Protein AF-A0A8X6VFM5-F1 (afdb_monomer)

Mean predicted aligned error: 14.51 Å

Solvent-accessible surface area (backbone atoms only — not comparable to full-atom values): 5052 Å² total; per-residue (Å²): 134,79,88,59,77,87,53,92,66,59,77,48,73,65,62,53,44,53,52,49,45,52,50,22,60,75,73,69,45,94,66,81,79,42,72,68,55,50,52,52,51,25,65,76,68,69,56,54,88,56,76,71,61,69,59,74,80,69,58,58,65,66,60,55,52,51,53,53,51,53,50,54,50,55,53,53,65,73,74,108

Radius of gyration: 22.14 Å; Cα contacts (8 Å, |Δi|>4): 26; chains: 1; bounding box: 57×25×51 Å

Structure (mmCIF, N/CA/C/O backbone):
data_AF-A0A8X6VFM5-F1
#
_entry.id   AF-A0A8X6VFM5-F1
#
loop_
_atom_site.group_PDB
_atom_site.id
_atom_site.type_symbol
_atom_site.label_atom_id
_atom_site.label_alt_id
_atom_site.label_comp_id
_atom_site.label_asym_id
_atom_site.label_entity_id
_atom_site.label_seq_id
_atom_site.pdbx_PDB_ins_code
_atom_site.Cartn_x
_atom_site.Cartn_y
_atom_site.Cartn_z
_atom_site.occupancy
_atom_site.B_iso_or_equiv
_atom_site.auth_seq_id
_atom_site.auth_comp_id
_atom_site.auth_asym_id
_atom_site.auth_atom_id
_atom_site.pdbx_PDB_model_num
ATOM 1 N N . MET A 1 1 ? -12.847 -9.309 -2.514 1.00 49.25 1 MET A N 1
ATOM 2 C CA . MET A 1 1 ? -11.584 -8.695 -3.013 1.00 49.25 1 MET A CA 1
ATOM 3 C C . MET A 1 1 ? -10.991 -9.363 -4.265 1.00 49.25 1 MET A C 1
ATOM 5 O O . MET A 1 1 ? -9.908 -8.981 -4.686 1.00 49.25 1 MET A O 1
ATOM 9 N N . ARG A 1 2 ? -11.677 -10.319 -4.912 1.00 47.25 2 ARG A N 1
ATOM 10 C CA . ARG A 1 2 ? -11.195 -10.946 -6.160 1.00 47.25 2 ARG A CA 1
ATOM 11 C C . ARG A 1 2 ? -11.480 -10.130 -7.432 1.00 47.25 2 ARG A C 1
ATOM 13 O O . ARG A 1 2 ? -10.841 -10.364 -8.446 1.00 47.25 2 ARG A O 1
ATOM 20 N N . GLN A 1 3 ? -12.394 -9.164 -7.366 1.00 54.56 3 GLN A N 1
ATOM 21 C CA . GLN A 1 3 ? -12.947 -8.480 -8.543 1.00 54.56 3 GLN A CA 1
ATOM 22 C C . GLN A 1 3 ? -12.033 -7.399 -9.155 1.00 54.56 3 GLN A C 1
ATOM 24 O O . GLN A 1 3 ? -12.278 -6.955 -10.268 1.00 54.56 3 GLN A O 1
ATOM 29 N N . CYS A 1 4 ? -10.953 -7.005 -8.473 1.00 50.72 4 CYS A N 1
ATOM 30 C CA . CYS A 1 4 ? -10.060 -5.924 -8.916 1.00 50.72 4 CYS A CA 1
ATOM 31 C C . CYS A 1 4 ? -8.637 -6.405 -9.244 1.00 50.72 4 CYS A C 1
ATOM 33 O O . CYS A 1 4 ? -7.700 -5.627 -9.133 1.00 50.72 4 CYS A O 1
ATOM 35 N N . ARG A 1 5 ? -8.430 -7.681 -9.602 1.00 50.44 5 ARG A N 1
ATOM 36 C CA . ARG A 1 5 ? -7.083 -8.162 -9.977 1.00 50.44 5 ARG A CA 1
ATOM 37 C C . ARG A 1 5 ? -6.637 -7.726 -11.379 1.00 50.44 5 ARG A C 1
ATOM 39 O O . ARG A 1 5 ? -5.443 -7.697 -11.629 1.00 50.44 5 ARG A O 1
ATOM 46 N N . GLY A 1 6 ? -7.572 -7.390 -12.273 1.00 48.25 6 GLY A N 1
ATOM 47 C CA . GLY A 1 6 ? -7.268 -7.017 -13.665 1.00 48.25 6 GLY A CA 1
ATOM 48 C C . GLY A 1 6 ? -7.102 -5.516 -13.915 1.00 48.25 6 GLY A C 1
ATOM 49 O O . GLY A 1 6 ? -6.659 -5.116 -14.983 1.00 48.25 6 GLY A O 1
ATOM 50 N N . GLN A 1 7 ? -7.450 -4.680 -12.939 1.00 52.84 7 GLN A N 1
ATOM 51 C CA . GLN A 1 7 ? -7.351 -3.232 -13.055 1.00 52.84 7 GLN A CA 1
ATOM 52 C C . GLN A 1 7 ? -6.233 -2.814 -12.109 1.00 52.84 7 GLN A C 1
ATOM 54 O O . GLN A 1 7 ? -6.450 -2.766 -10.900 1.00 52.84 7 GLN A O 1
ATOM 59 N N . ASN A 1 8 ? -5.030 -2.578 -12.641 1.00 51.19 8 ASN A N 1
ATOM 60 C CA . ASN A 1 8 ? -3.866 -2.045 -11.918 1.00 51.19 8 ASN A CA 1
ATOM 61 C C . ASN A 1 8 ? -4.124 -0.596 -11.450 1.00 51.19 8 ASN A C 1
ATOM 63 O O . ASN A 1 8 ? -3.328 0.304 -11.681 1.00 51.19 8 ASN A O 1
ATOM 67 N N . ILE A 1 9 ? -5.278 -0.340 -10.839 1.00 52.22 9 ILE A N 1
ATOM 68 C CA . ILE A 1 9 ? -5.651 0.953 -10.300 1.00 52.22 9 ILE A CA 1
ATOM 69 C C . ILE A 1 9 ? -5.013 1.015 -8.916 1.00 52.22 9 ILE A C 1
ATOM 71 O O . ILE A 1 9 ? -5.370 0.205 -8.051 1.00 52.22 9 ILE A O 1
ATOM 75 N N . PRO A 1 10 ? -4.077 1.946 -8.673 1.00 54.31 10 PRO A N 1
ATOM 76 C CA . PRO A 1 10 ? -3.540 2.161 -7.346 1.00 54.31 10 PRO A CA 1
ATOM 77 C C . PRO A 1 10 ? -4.684 2.663 -6.465 1.00 54.31 10 PRO A C 1
ATOM 79 O O . PRO A 1 10 ? -5.019 3.845 -6.453 1.00 54.31 10 PRO A O 1
ATOM 82 N N . MET A 1 11 ? -5.329 1.752 -5.734 1.00 61.72 11 MET A N 1
ATOM 83 C CA . MET A 1 11 ? -6.293 2.148 -4.718 1.00 61.72 11 MET A CA 1
ATOM 84 C C . MET A 1 11 ? -5.526 2.878 -3.619 1.00 61.72 11 MET A C 1
ATOM 86 O O . MET A 1 11 ? -4.722 2.286 -2.892 1.00 61.72 11 MET A O 1
ATOM 90 N N . GLY A 1 12 ? -5.763 4.187 -3.529 1.00 68.94 12 GLY A N 1
ATOM 91 C CA . GLY A 1 12 ? -5.184 5.033 -2.495 1.00 68.94 12 GLY A CA 1
ATOM 92 C C . GLY A 1 12 ? -5.479 4.477 -1.101 1.00 68.94 12 GLY A C 1
ATOM 93 O O . GLY A 1 12 ? -6.533 3.886 -0.856 1.00 68.94 12 GLY A O 1
ATOM 94 N N . GLY A 1 13 ? -4.540 4.671 -0.168 1.00 74.44 13 GLY A N 1
ATOM 95 C CA . GLY A 1 13 ? -4.689 4.190 1.211 1.00 74.44 13 GLY A CA 1
ATOM 96 C C . GLY A 1 13 ? -5.983 4.674 1.875 1.00 74.44 13 GLY A C 1
ATOM 97 O O . GLY A 1 13 ? -6.631 3.897 2.570 1.00 74.44 13 GLY A O 1
ATOM 98 N N . SER A 1 14 ? -6.392 5.914 1.596 1.00 78.19 14 SER A N 1
ATOM 99 C CA . SER A 1 14 ? -7.620 6.530 2.112 1.00 78.19 14 SER A CA 1
ATOM 100 C C . SER A 1 14 ? -8.884 5.811 1.638 1.00 78.19 14 SER A C 1
ATOM 102 O O . SER A 1 14 ? -9.711 5.431 2.461 1.00 78.19 14 SER A O 1
ATOM 104 N N . LEU A 1 15 ? -8.982 5.517 0.337 1.00 81.81 15 LEU A N 1
ATOM 105 C CA . LEU A 1 15 ? -10.128 4.808 -0.241 1.00 81.81 15 LEU A CA 1
ATOM 106 C C . LEU A 1 15 ? -10.273 3.400 0.350 1.00 81.81 15 LEU A C 1
ATOM 108 O O . LEU A 1 15 ? -11.375 2.934 0.638 1.00 81.81 15 LEU A O 1
ATOM 112 N N . LEU A 1 16 ? -9.144 2.720 0.561 1.00 82.81 16 LEU A N 1
ATOM 113 C CA . LEU A 1 16 ? -9.141 1.404 1.186 1.00 82.81 16 LEU A CA 1
ATOM 114 C C . LEU A 1 16 ? -9.639 1.472 2.638 1.00 82.81 16 LEU A C 1
ATOM 116 O O . LEU A 1 16 ? -10.446 0.634 3.035 1.00 82.81 16 LEU A O 1
ATOM 120 N N . LYS A 1 17 ? -9.219 2.482 3.411 1.00 85.00 17 LYS A N 1
ATOM 121 C CA . LYS A 1 17 ? -9.709 2.700 4.782 1.00 85.00 17 LYS A CA 1
ATOM 122 C C . LYS A 1 17 ? -11.211 2.976 4.823 1.00 85.00 17 LYS A C 1
ATOM 124 O O . LYS A 1 17 ? -11.905 2.381 5.643 1.00 85.00 17 LYS A O 1
ATOM 129 N N . GLU A 1 18 ? -11.725 3.829 3.939 1.00 86.69 18 GLU A N 1
ATOM 130 C CA . GLU A 1 18 ? -13.162 4.124 3.871 1.00 86.69 18 GLU A CA 1
ATOM 131 C C . GLU A 1 18 ? -13.986 2.877 3.563 1.00 86.69 18 GLU A C 1
ATOM 133 O O . GLU A 1 18 ? -14.979 2.596 4.234 1.00 86.69 18 GLU A O 1
ATOM 138 N N . LYS A 1 19 ? -13.535 2.075 2.596 1.00 86.94 19 LYS A N 1
ATOM 139 C CA . LYS A 1 19 ? -14.236 0.854 2.202 1.00 86.94 19 LYS A CA 1
ATOM 140 C C . LYS A 1 19 ? -14.242 -0.184 3.321 1.00 86.94 19 LYS A C 1
ATOM 142 O O . LYS A 1 19 ? -15.260 -0.816 3.575 1.00 86.94 19 L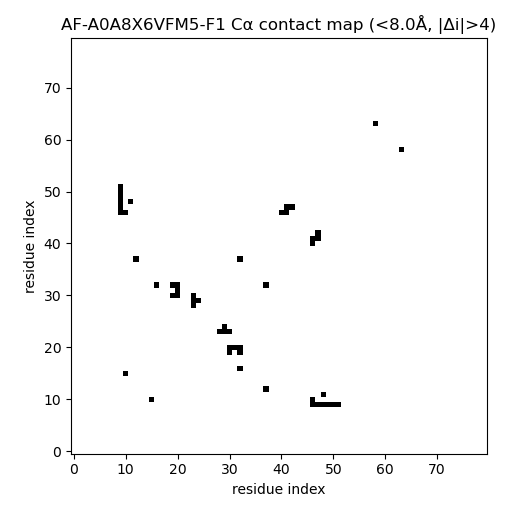YS A O 1
ATOM 147 N N . VAL A 1 20 ? -13.128 -0.315 4.035 1.00 87.94 20 VAL A N 1
ATOM 148 C CA . VAL A 1 20 ? -13.024 -1.177 5.218 1.00 87.94 20 VAL A CA 1
ATOM 149 C C . VAL A 1 20 ? -13.946 -0.697 6.341 1.00 87.94 20 VAL A C 1
ATOM 151 O O . VAL A 1 20 ? -14.606 -1.520 6.966 1.00 87.94 20 VAL A O 1
ATOM 154 N N . LYS A 1 21 ? -14.059 0.619 6.556 1.00 88.44 21 LYS A N 1
ATOM 155 C CA . LYS A 1 21 ? -14.992 1.198 7.533 1.00 88.44 21 LYS A CA 1
ATOM 156 C C . LYS A 1 21 ? -16.451 0.906 7.176 1.00 88.44 21 LYS A C 1
ATOM 158 O O . LYS A 1 21 ? -17.241 0.601 8.063 1.00 88.44 21 LYS A O 1
ATOM 163 N N . ALA A 1 22 ? -16.814 0.979 5.896 1.00 89.88 22 ALA A N 1
ATOM 164 C CA . ALA A 1 22 ? -18.155 0.620 5.437 1.00 89.88 22 ALA A CA 1
ATOM 165 C C . ALA A 1 22 ? -18.463 -0.866 5.693 1.00 89.88 22 ALA A C 1
ATOM 167 O O . ALA A 1 22 ? -19.491 -1.176 6.287 1.00 89.88 22 ALA A O 1
ATOM 168 N N . PHE A 1 23 ? -17.537 -1.768 5.348 1.00 88.25 23 PHE A N 1
ATOM 169 C CA . PHE A 1 23 ? -17.685 -3.202 5.629 1.00 88.25 23 PHE A CA 1
ATOM 170 C C . PHE A 1 23 ? -17.754 -3.515 7.127 1.00 88.25 23 PHE A C 1
ATOM 172 O O . PHE A 1 23 ? -18.543 -4.347 7.554 1.00 88.25 23 PHE A O 1
ATOM 179 N N . SER A 1 24 ? -16.952 -2.827 7.937 1.00 90.50 24 SER A N 1
ATOM 180 C CA . SER A 1 24 ? -16.971 -2.934 9.398 1.00 90.50 24 SER A CA 1
ATOM 181 C C . SER A 1 24 ? -18.350 -2.595 9.971 1.00 90.50 24 SER A C 1
ATOM 183 O O . SER A 1 24 ? -18.862 -3.344 10.800 1.00 90.50 24 SER A O 1
ATOM 185 N N . LYS A 1 25 ? -18.996 -1.537 9.464 1.00 91.44 25 LYS A N 1
ATOM 186 C CA . LYS A 1 25 ? -20.374 -1.186 9.838 1.00 91.44 25 LYS A CA 1
ATOM 187 C C . LYS A 1 25 ? -21.396 -2.230 9.393 1.00 91.44 25 LYS A C 1
ATOM 189 O O . LYS A 1 25 ? -22.280 -2.556 10.171 1.00 91.44 25 LYS A O 1
ATOM 194 N N . GLU A 1 26 ? -21.276 -2.740 8.170 1.00 92.75 26 GLU A N 1
ATOM 195 C CA . GLU A 1 26 ? -22.202 -3.740 7.619 1.00 92.75 26 GLU A CA 1
ATOM 196 C C . GLU A 1 26 ? -22.158 -5.064 8.396 1.00 92.75 26 GLU A C 1
ATOM 198 O O . GLU A 1 26 ? -23.192 -5.670 8.653 1.00 92.75 26 GLU A O 1
ATOM 203 N N . ILE A 1 27 ? -20.963 -5.485 8.815 1.00 92.50 27 ILE A N 1
ATOM 204 C CA . ILE A 1 27 ? -20.752 -6.737 9.556 1.00 92.50 27 ILE A CA 1
ATOM 205 C C . ILE A 1 27 ? -20.932 -6.525 11.076 1.00 92.50 27 ILE A C 1
ATOM 207 O O . ILE A 1 27 ? -20.998 -7.486 11.837 1.00 92.50 27 ILE A O 1
ATOM 211 N N . GLY A 1 28 ? -21.028 -5.273 11.540 1.00 91.75 28 GLY A N 1
ATOM 212 C CA . GLY A 1 28 ? -21.177 -4.938 12.959 1.00 91.75 28 GLY A CA 1
ATOM 213 C C . GLY A 1 28 ? -19.915 -5.184 13.794 1.00 91.75 28 GLY A C 1
ATOM 214 O O . GLY A 1 28 ? -20.003 -5.363 15.005 1.00 91.75 28 GLY A O 1
ATOM 215 N N . ILE A 1 29 ? -18.738 -5.209 13.163 1.00 92.38 29 ILE A N 1
ATOM 216 C CA . ILE A 1 29 ? -17.449 -5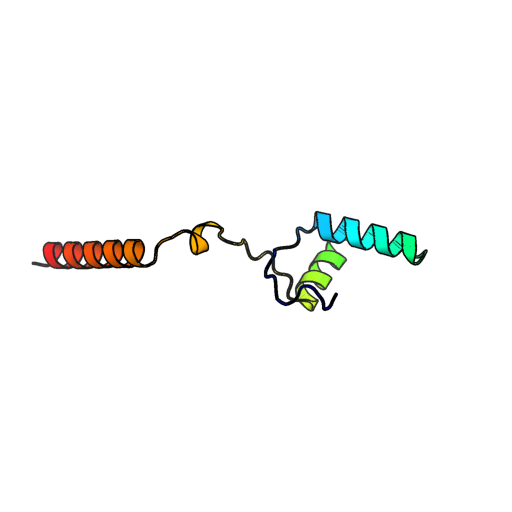.402 13.842 1.00 92.38 29 ILE A CA 1
ATOM 217 C C . ILE A 1 29 ? -16.757 -4.056 13.940 1.00 92.38 29 ILE A C 1
ATOM 219 O O . ILE A 1 29 ? -16.560 -3.407 12.917 1.00 92.38 29 ILE A O 1
ATOM 223 N N . GLU A 1 30 ? -16.302 -3.660 15.125 1.00 86.88 30 GLU A N 1
ATOM 224 C CA . GLU A 1 30 ? -15.428 -2.496 15.252 1.00 86.88 30 GLU A CA 1
ATOM 225 C C . GLU A 1 30 ? -1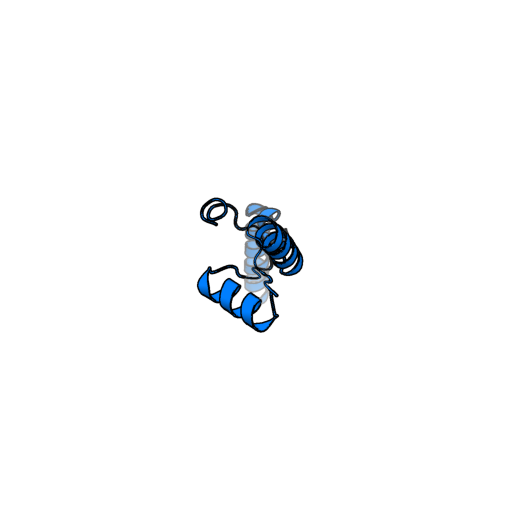4.029 -2.838 14.723 1.00 86.88 30 GLU A C 1
ATOM 227 O O . GLU A 1 30 ? -13.291 -3.632 15.306 1.00 86.88 30 GLU A O 1
ATOM 232 N N . PHE A 1 31 ? -13.670 -2.266 13.573 1.00 86.06 31 PHE A N 1
ATOM 233 C CA . PHE A 1 31 ? -12.374 -2.492 12.949 1.00 86.06 31 PHE A CA 1
ATOM 234 C C . PHE A 1 31 ? -11.683 -1.166 12.630 1.00 86.06 31 PHE A C 1
ATOM 236 O O . PHE A 1 31 ? -12.227 -0.314 11.925 1.00 86.06 31 PHE A O 1
ATOM 243 N N . SER A 1 32 ? -10.440 -1.021 13.094 1.00 84.50 32 SER A N 1
ATOM 244 C CA . SER A 1 32 ? -9.595 0.136 12.801 1.00 84.50 32 SER A CA 1
ATOM 245 C C . SER A 1 32 ? -8.460 -0.242 11.852 1.00 84.50 32 SER A C 1
ATOM 247 O O . SER A 1 32 ? -7.563 -1.021 12.184 1.00 84.50 32 SER A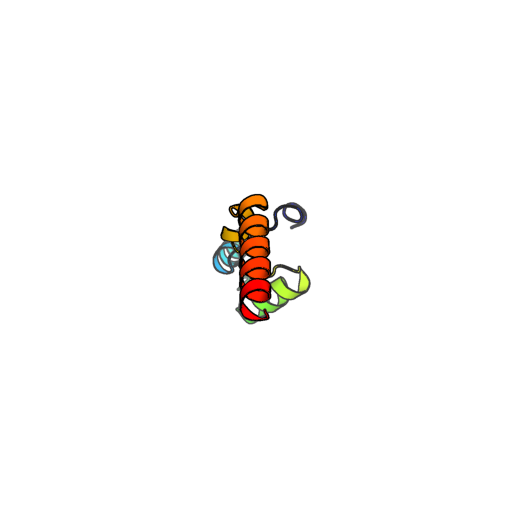 O 1
ATOM 249 N N . ALA A 1 33 ? -8.484 0.337 10.652 1.00 84.19 33 ALA A N 1
ATOM 250 C CA . ALA A 1 33 ? -7.434 0.178 9.654 1.00 84.19 33 ALA A CA 1
ATOM 251 C C . ALA A 1 33 ? -6.207 1.034 10.018 1.00 84.19 33 ALA A C 1
ATOM 253 O O . ALA A 1 33 ? -6.001 2.119 9.464 1.00 84.19 33 ALA A O 1
ATOM 254 N N . SER A 1 34 ? -5.400 0.544 10.962 1.00 87.44 34 SER A N 1
ATOM 255 C CA . SER A 1 34 ? -4.135 1.175 11.354 1.00 87.44 34 SER A CA 1
ATOM 256 C C . SER A 1 34 ? -3.139 1.230 10.191 1.00 87.44 34 SER A C 1
ATOM 258 O O . SER A 1 34 ? -3.228 0.455 9.235 1.00 87.44 34 SER A O 1
ATOM 260 N N . GLU A 1 35 ? -2.145 2.116 10.277 1.00 83.75 35 GLU A N 1
ATOM 261 C CA . GLU A 1 35 ? -1.084 2.212 9.261 1.00 83.75 35 GLU A CA 1
ATOM 262 C C . GLU A 1 35 ? -0.296 0.900 9.115 1.00 83.75 35 GLU A C 1
ATOM 264 O O . GLU A 1 35 ? 0.033 0.480 8.002 1.00 83.75 35 GLU A O 1
ATOM 269 N N . GLY A 1 36 ? -0.053 0.198 10.229 1.00 87.06 36 GLY A N 1
ATOM 270 C CA . GLY A 1 36 ? 0.603 -1.111 10.228 1.00 87.06 36 GLY A CA 1
ATOM 271 C C . GLY A 1 36 ? -0.247 -2.190 9.554 1.00 87.06 36 GLY A C 1
ATOM 272 O O . GLY A 1 36 ? 0.259 -2.958 8.731 1.00 87.06 36 GLY A O 1
ATOM 273 N N . TRP A 1 37 ? -1.557 -2.212 9.833 1.00 89.88 37 TRP A N 1
ATOM 274 C CA . TRP A 1 37 ? -2.485 -3.112 9.148 1.00 89.88 37 TRP A CA 1
ATOM 275 C C . TRP A 1 37 ? -2.538 -2.818 7.650 1.00 89.88 37 TRP A C 1
ATOM 277 O O . TRP A 1 37 ? -2.416 -3.737 6.844 1.00 89.88 37 TRP A O 1
ATOM 287 N N . LEU A 1 38 ? -2.643 -1.542 7.270 1.00 85.88 38 LEU A N 1
ATOM 288 C CA . LEU A 1 38 ? -2.693 -1.103 5.877 1.00 85.88 38 LEU A CA 1
ATOM 289 C C . LEU A 1 38 ? -1.430 -1.515 5.112 1.00 85.88 38 LEU A C 1
ATOM 291 O O . LEU A 1 38 ? -1.522 -2.031 3.998 1.00 85.88 38 LEU A O 1
ATOM 295 N N . THR A 1 39 ? -0.258 -1.329 5.718 1.00 84.56 39 THR A N 1
ATOM 296 C CA . THR A 1 39 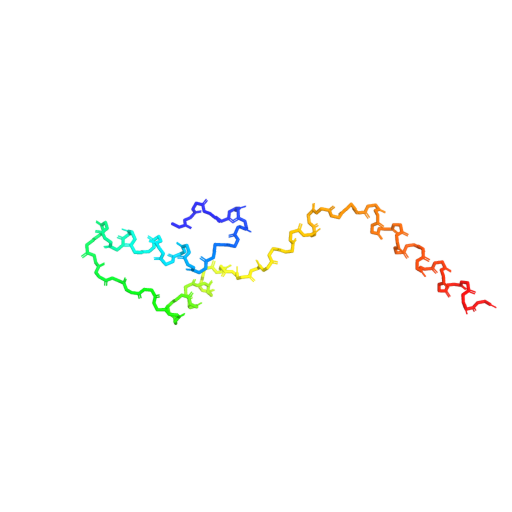? 1.038 -1.715 5.142 1.00 84.56 39 THR A CA 1
ATOM 297 C C . THR A 1 39 ? 1.119 -3.225 4.924 1.00 84.56 39 THR A C 1
ATOM 299 O O . THR A 1 39 ? 1.433 -3.683 3.822 1.00 84.56 39 THR A O 1
ATOM 302 N N . ASN A 1 40 ? 0.760 -4.019 5.936 1.00 86.19 40 ASN A N 1
ATOM 303 C CA . ASN A 1 40 ? 0.757 -5.476 5.822 1.00 86.19 40 ASN A CA 1
ATOM 304 C C . ASN A 1 40 ? -0.288 -5.983 4.828 1.00 86.19 40 ASN A C 1
ATOM 306 O O . ASN A 1 40 ? -0.010 -6.905 4.064 1.00 86.19 40 ASN A O 1
ATOM 310 N N . PHE A 1 41 ? -1.477 -5.389 4.812 1.00 83.75 41 PHE A N 1
ATOM 311 C CA . PHE A 1 41 ? -2.542 -5.748 3.888 1.00 83.75 41 PHE A CA 1
ATOM 312 C C . PHE A 1 41 ? -2.125 -5.490 2.438 1.00 83.75 41 PHE A C 1
ATOM 314 O O . PHE A 1 41 ? -2.305 -6.361 1.584 1.00 83.75 41 PHE A O 1
ATOM 321 N N . LYS A 1 42 ? -1.500 -4.337 2.171 1.00 81.44 42 LYS A N 1
ATOM 322 C CA . LYS A 1 42 ? -0.935 -4.007 0.859 1.00 81.44 42 LYS A CA 1
ATOM 323 C C . LYS A 1 42 ? 0.139 -5.007 0.440 1.00 81.44 42 LYS A C 1
ATOM 325 O O . LYS A 1 42 ? 0.047 -5.559 -0.653 1.00 81.44 42 LYS A O 1
ATOM 330 N N . LYS A 1 43 ? 1.091 -5.310 1.331 1.00 82.62 43 LYS A N 1
ATOM 331 C CA . LYS A 1 43 ? 2.167 -6.285 1.087 1.00 82.62 43 LYS A CA 1
ATOM 332 C C . LYS A 1 43 ? 1.626 -7.687 0.791 1.00 82.62 43 LYS A C 1
ATOM 334 O O . LYS A 1 43 ? 2.050 -8.308 -0.175 1.00 82.62 43 LYS A O 1
ATOM 339 N N . ARG A 1 44 ? 0.661 -8.169 1.583 1.00 84.69 44 ARG A N 1
ATOM 340 C CA . ARG A 1 44 ? 0.046 -9.502 1.421 1.00 84.69 44 ARG A CA 1
ATOM 341 C C . ARG A 1 44 ? -0.727 -9.649 0.114 1.00 84.69 44 ARG A C 1
ATOM 343 O O . ARG A 1 44 ? -0.764 -10.736 -0.447 1.00 84.69 44 ARG A O 1
ATOM 350 N N . ASN A 1 45 ? -1.357 -8.573 -0.350 1.00 79.81 45 ASN A N 1
ATOM 351 C CA . ASN A 1 45 ? -2.211 -8.601 -1.536 1.00 79.81 45 ASN A CA 1
ATOM 352 C C . ASN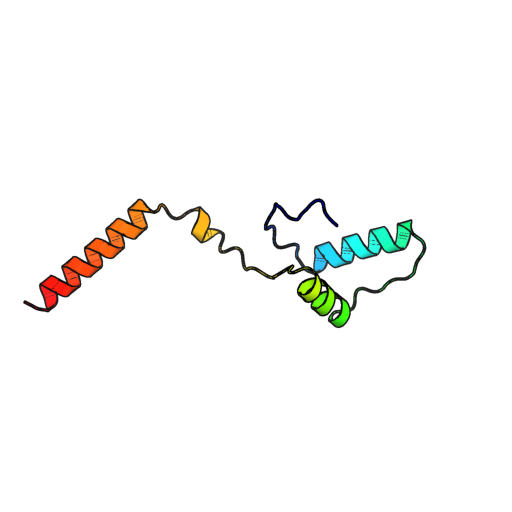 A 1 45 ? -1.532 -8.040 -2.794 1.00 79.81 45 ASN A C 1
ATOM 354 O O . ASN A 1 45 ? -2.197 -7.913 -3.818 1.00 79.81 45 ASN A O 1
ATOM 358 N N . GLY A 1 46 ? -0.243 -7.686 -2.733 1.00 72.88 46 GLY A N 1
ATOM 359 C CA . GLY A 1 46 ? 0.470 -7.086 -3.865 1.00 72.88 46 GLY A CA 1
ATOM 360 C C . GLY A 1 46 ? -0.095 -5.728 -4.297 1.00 72.88 46 GLY A C 1
ATOM 361 O O . GLY A 1 46 ? 0.087 -5.324 -5.441 1.00 72.88 46 GLY A O 1
ATOM 362 N N . ILE A 1 47 ? -0.793 -5.018 -3.402 1.00 73.19 47 ILE A N 1
ATOM 3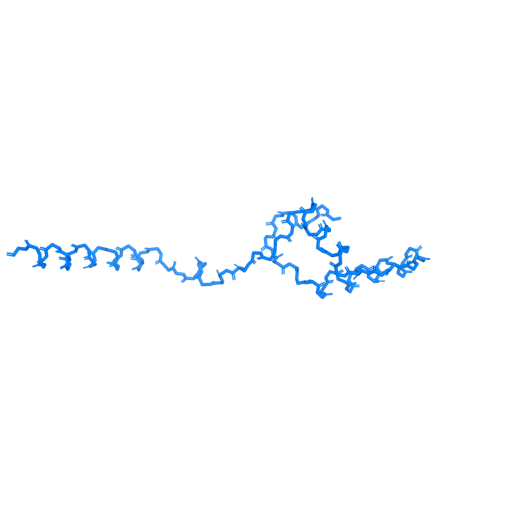63 C CA . ILE A 1 47 ? -1.347 -3.685 -3.673 1.00 73.19 47 ILE A CA 1
ATOM 364 C C . ILE A 1 47 ? -0.206 -2.684 -3.496 1.00 73.19 47 ILE A C 1
ATOM 366 O O . ILE A 1 47 ? -0.046 -2.055 -2.448 1.00 73.19 47 ILE A O 1
ATOM 370 N N . GLY A 1 48 ? 0.649 -2.598 -4.509 1.00 61.84 48 GLY A N 1
ATOM 371 C CA . GLY A 1 48 ? 1.686 -1.584 -4.559 1.00 61.84 48 GLY A CA 1
ATOM 372 C C . GLY A 1 48 ? 1.067 -0.194 -4.687 1.00 61.84 48 GLY A C 1
ATOM 373 O O . GLY A 1 48 ? 0.125 0.006 -5.453 1.00 61.84 48 GLY A O 1
ATOM 374 N N . LEU A 1 49 ? 1.670 0.794 -4.022 1.00 54.50 49 LEU A N 1
ATOM 375 C CA . LEU A 1 49 ? 1.753 2.149 -4.573 1.00 54.50 49 LEU A CA 1
ATOM 376 C C . LEU A 1 49 ? 2.636 2.058 -5.828 1.00 54.50 49 LEU A C 1
ATOM 378 O O . LEU A 1 49 ? 3.745 2.580 -5.861 1.00 54.50 49 LEU A O 1
ATOM 382 N N . GLN A 1 50 ? 2.189 1.330 -6.855 1.00 52.72 50 GLN A N 1
ATOM 383 C CA . GLN A 1 50 ? 2.704 1.601 -8.180 1.00 52.72 50 GLN A CA 1
ATOM 384 C C . GLN A 1 50 ? 2.232 3.018 -8.445 1.00 52.72 50 GLN A C 1
ATOM 386 O O . GLN A 1 50 ? 1.041 3.269 -8.633 1.00 52.72 50 GLN A O 1
ATOM 391 N N . LYS A 1 51 ? 3.166 3.962 -8.330 1.00 48.53 51 LYS A N 1
ATOM 392 C CA . LYS A 1 51 ? 3.053 5.252 -8.982 1.00 48.53 51 LYS A CA 1
ATOM 393 C C . LYS A 1 51 ? 2.789 4.882 -10.432 1.00 48.53 51 LYS A C 1
ATOM 395 O O . LYS A 1 51 ? 3.712 4.500 -11.141 1.00 48.53 51 LYS A O 1
ATOM 400 N N . MET A 1 52 ? 1.517 4.845 -10.818 1.00 47.59 52 MET A N 1
ATOM 401 C CA . MET A 1 52 ? 1.147 4.781 -12.216 1.00 47.59 52 MET A CA 1
ATOM 402 C C . MET A 1 52 ? 1.809 6.024 -12.785 1.00 47.59 52 MET A C 1
ATOM 404 O O . MET A 1 52 ? 1.366 7.138 -12.507 1.00 47.59 52 MET A O 1
ATOM 408 N N . CYS A 1 53 ? 2.949 5.860 -13.454 1.00 51.78 53 CYS A N 1
ATOM 409 C CA . CYS A 1 53 ? 3.450 6.900 -14.325 1.00 51.78 53 CYS A CA 1
ATOM 410 C C . CYS A 1 53 ? 2.378 7.022 -15.399 1.00 51.78 53 CYS A C 1
ATOM 412 O O . CYS A 1 53 ? 2.365 6.265 -16.358 1.00 51.78 53 CYS A O 1
ATOM 414 N N . VAL A 1 54 ? 1.421 7.924 -15.194 1.00 48.75 54 VAL A N 1
ATOM 415 C CA . VAL A 1 54 ? 0.356 8.200 -16.166 1.00 48.75 54 VAL A CA 1
ATOM 416 C C . VAL A 1 54 ? 0.972 8.615 -17.512 1.00 48.75 54 VAL A C 1
ATOM 418 O O . VAL A 1 54 ? 0.387 8.398 -18.566 1.00 48.75 54 VAL A O 1
ATOM 421 N N . GLU A 1 55 ? 2.210 9.108 -17.486 1.00 50.78 55 GLU A N 1
ATOM 422 C CA . GLU A 1 55 ? 2.998 9.470 -18.659 1.00 50.78 55 GLU A CA 1
ATOM 423 C C . GLU A 1 55 ? 3.418 8.272 -19.524 1.00 50.78 55 GLU A C 1
ATOM 425 O O . GLU A 1 55 ? 3.464 8.404 -20.743 1.00 50.78 55 GLU A O 1
ATOM 430 N N . SER A 1 56 ? 3.666 7.080 -18.963 1.00 53.75 56 SER A N 1
ATOM 431 C CA . SER A 1 56 ? 4.144 5.943 -19.772 1.00 53.75 56 SER A CA 1
ATOM 432 C C . SER A 1 56 ? 3.077 5.370 -20.705 1.00 53.75 56 SER A C 1
ATOM 434 O O . SER A 1 56 ? 3.408 4.657 -21.645 1.00 53.75 56 SER A O 1
ATOM 436 N N . SER A 1 57 ? 1.804 5.697 -20.469 1.00 54.94 57 SER A N 1
ATOM 437 C CA . SER A 1 57 ? 0.690 5.300 -21.339 1.00 54.94 57 SER A CA 1
ATOM 438 C C . SER A 1 57 ? 0.400 6.321 -22.448 1.00 54.94 57 SER A C 1
ATOM 440 O O . SER A 1 57 ? -0.371 6.019 -23.352 1.00 54.94 57 SER A O 1
ATOM 442 N N . SER A 1 58 ? 0.992 7.522 -22.380 1.00 58.94 58 SER A N 1
ATOM 443 C CA . SER A 1 58 ? 0.742 8.630 -23.317 1.00 58.94 58 SER A CA 1
ATOM 444 C C . SER A 1 58 ? 1.930 8.944 -24.231 1.00 58.94 58 SER A C 1
ATOM 446 O O . SER A 1 58 ? 1.803 9.786 -25.121 1.00 58.94 58 SER A O 1
ATOM 448 N N . VAL A 1 59 ? 3.089 8.319 -24.012 1.00 63.16 59 VAL A N 1
ATOM 449 C CA . VAL A 1 59 ? 4.264 8.521 -24.864 1.00 63.16 59 VAL A CA 1
ATOM 450 C C . VAL A 1 59 ? 4.171 7.596 -26.068 1.00 63.16 59 VAL A C 1
ATOM 452 O O . VAL A 1 59 ? 4.216 6.373 -25.944 1.00 63.16 59 VAL A O 1
ATOM 455 N N . ASP A 1 60 ? 4.063 8.201 -27.246 1.00 77.06 60 ASP A N 1
ATOM 456 C CA . ASP A 1 60 ? 4.133 7.497 -28.517 1.00 77.06 60 ASP A CA 1
ATOM 457 C C . ASP A 1 60 ? 5.518 6.841 -28.667 1.00 77.06 60 ASP A C 1
ATOM 459 O O . ASP A 1 60 ? 6.563 7.504 -28.630 1.00 77.06 60 ASP A O 1
ATOM 463 N N . ILE A 1 61 ? 5.525 5.51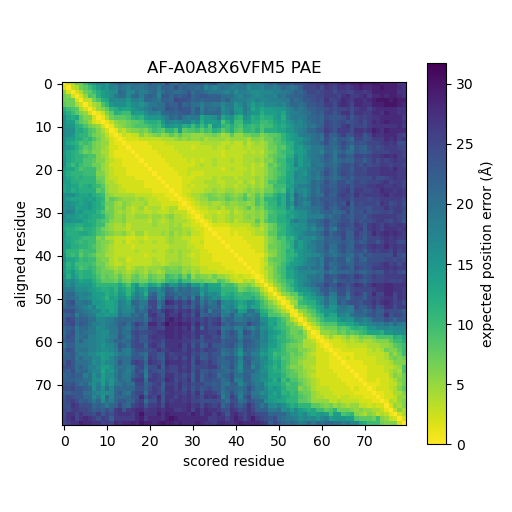8 -28.831 1.00 77.00 61 ILE A N 1
ATOM 464 C CA . ILE A 1 61 ? 6.738 4.699 -28.961 1.00 77.00 61 ILE A CA 1
ATOM 465 C C . ILE A 1 61 ? 7.605 5.203 -30.125 1.00 77.00 61 ILE A C 1
ATOM 467 O O . ILE A 1 61 ? 8.831 5.210 -30.023 1.00 77.00 61 ILE A O 1
ATOM 471 N N . ASN A 1 62 ? 6.987 5.713 -31.194 1.00 80.44 62 ASN A N 1
ATOM 472 C CA . ASN A 1 62 ? 7.682 6.269 -32.350 1.00 80.44 62 ASN A CA 1
ATOM 473 C C . ASN A 1 62 ? 8.461 7.545 -32.000 1.00 80.44 62 ASN A C 1
ATOM 475 O O . ASN A 1 62 ? 9.559 7.760 -32.511 1.00 80.44 62 ASN A O 1
ATOM 4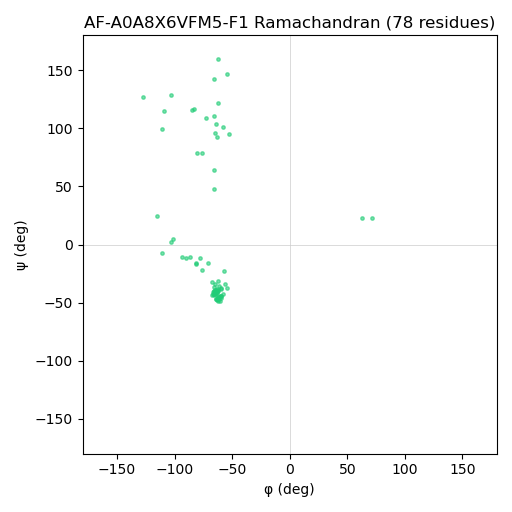79 N N . VAL A 1 63 ? 7.926 8.391 -31.113 1.00 81.12 63 VAL A N 1
ATOM 480 C CA . VAL A 1 63 ? 8.627 9.597 -30.635 1.00 81.12 63 VAL A CA 1
ATOM 481 C C . VAL A 1 63 ? 9.845 9.198 -29.804 1.00 81.12 63 VAL A C 1
ATOM 483 O O . VAL A 1 63 ? 10.926 9.761 -29.985 1.00 81.12 63 VAL A O 1
ATOM 486 N N . CYS A 1 64 ? 9.704 8.173 -28.962 1.00 80.44 64 CYS A N 1
ATOM 487 C CA . CYS A 1 64 ? 10.805 7.648 -28.159 1.00 80.44 64 CYS A CA 1
ATOM 488 C C . CYS A 1 64 ? 11.922 7.056 -29.038 1.00 80.44 64 CYS A C 1
ATOM 490 O O . CYS A 1 64 ? 13.093 7.405 -28.875 1.00 80.44 64 CYS A O 1
ATOM 492 N N . SER A 1 65 ? 11.564 6.239 -30.034 1.00 83.81 65 SER A N 1
ATOM 493 C CA . SER A 1 65 ? 12.527 5.654 -30.972 1.00 83.81 65 SER A CA 1
ATOM 494 C C . SER A 1 65 ? 13.218 6.704 -31.842 1.00 83.81 65 SER A C 1
ATOM 496 O O . SER A 1 65 ? 14.420 6.602 -32.083 1.00 83.81 65 SER A O 1
ATOM 498 N N . LYS A 1 66 ? 12.508 7.743 -32.299 1.00 88.44 66 LYS A N 1
ATOM 499 C CA . LYS A 1 66 ? 13.131 8.853 -33.040 1.00 88.44 66 LYS A CA 1
ATOM 500 C C . LYS A 1 66 ? 14.173 9.574 -32.196 1.00 88.44 66 LYS A C 1
ATOM 502 O O . LYS A 1 66 ? 15.288 9.777 -32.662 1.00 88.44 66 LYS A O 1
ATOM 507 N N . TRP A 1 67 ? 13.837 9.898 -30.949 1.00 87.00 67 TRP A N 1
ATOM 508 C CA . TRP A 1 67 ? 14.755 10.589 -30.048 1.00 87.00 67 TRP A CA 1
ATOM 509 C C . TRP A 1 67 ? 16.002 9.752 -29.731 1.00 87.00 67 TRP A C 1
ATOM 511 O O . TRP A 1 67 ? 17.118 10.268 -29.766 1.00 87.00 67 TRP A O 1
ATOM 521 N N . GLN A 1 68 ? 15.837 8.443 -29.514 1.00 88.25 68 GLN A N 1
ATOM 522 C CA . GLN A 1 68 ? 16.963 7.521 -29.334 1.00 88.25 68 GLN A CA 1
ATOM 523 C C . GLN A 1 68 ? 17.891 7.485 -30.553 1.00 88.25 68 GLN A C 1
ATOM 525 O O . GLN A 1 68 ? 19.107 7.556 -30.393 1.00 88.25 68 GLN A O 1
ATOM 530 N N . ASN A 1 69 ? 17.338 7.424 -31.767 1.00 87.56 69 ASN A N 1
ATOM 531 C CA . ASN A 1 69 ? 18.146 7.444 -32.986 1.00 87.56 69 ASN A CA 1
ATOM 532 C C . ASN A 1 69 ? 18.890 8.775 -33.159 1.00 87.56 69 ASN A C 1
ATOM 534 O O . ASN A 1 69 ? 20.077 8.763 -33.469 1.00 87.56 69 ASN A O 1
ATOM 538 N N . SER A 1 70 ? 18.242 9.910 -32.875 1.00 87.56 70 SER A N 1
ATOM 539 C CA . SER A 1 70 ? 18.904 11.220 -32.904 1.00 87.56 70 SER A CA 1
ATOM 540 C C . SER A 1 70 ? 20.079 11.304 -31.927 1.00 87.56 70 SER A C 1
ATOM 542 O O . SER A 1 70 ? 21.111 11.874 -32.264 1.00 87.56 70 SER A O 1
ATOM 544 N N . LEU A 1 71 ? 19.967 10.705 -30.738 1.00 88.25 71 LEU A N 1
ATOM 545 C CA . LEU A 1 71 ? 21.088 10.636 -29.798 1.00 88.25 71 LEU A CA 1
ATOM 546 C C . LEU A 1 71 ? 22.241 9.779 -30.324 1.00 88.25 71 LEU A C 1
ATOM 548 O O . LEU A 1 71 ? 23.397 10.173 -30.187 1.00 88.25 71 LEU A O 1
ATOM 552 N N . LEU A 1 72 ? 21.943 8.627 -30.930 1.00 87.44 72 LEU A N 1
ATOM 553 C CA . LEU A 1 72 ? 22.973 7.761 -31.508 1.00 87.44 72 LEU A CA 1
ATOM 554 C C . LEU A 1 72 ? 23.721 8.452 -32.652 1.00 87.44 72 LEU A C 1
ATOM 556 O O . LEU A 1 72 ? 24.937 8.300 -32.755 1.00 87.44 72 LEU A O 1
ATOM 560 N N . ASP A 1 73 ? 23.019 9.232 -33.470 1.00 86.50 73 ASP A N 1
ATOM 561 C CA . ASP A 1 73 ? 23.627 10.039 -34.529 1.00 86.50 73 ASP A CA 1
ATOM 562 C C . ASP A 1 73 ? 24.555 11.120 -33.959 1.00 86.50 73 ASP A C 1
ATOM 564 O O . ASP A 1 73 ? 25.714 11.223 -34.358 1.00 86.50 73 ASP A O 1
ATOM 568 N N . LEU A 1 74 ? 24.101 11.859 -32.942 1.00 84.00 74 LEU A N 1
ATOM 569 C CA . LEU A 1 74 ? 24.909 12.891 -32.281 1.00 84.00 74 LEU A CA 1
ATOM 570 C C . LEU A 1 74 ? 26.174 12.327 -31.618 1.00 84.00 74 LEU A C 1
ATOM 572 O O . LEU A 1 74 ? 27.219 12.976 -31.624 1.00 84.00 74 LEU A O 1
ATOM 576 N N . ILE A 1 75 ? 26.099 11.119 -31.054 1.00 84.44 75 ILE A N 1
ATOM 577 C CA . ILE A 1 75 ? 27.257 10.451 -30.446 1.00 84.44 75 ILE A CA 1
ATOM 578 C C . ILE A 1 75 ? 28.283 10.076 -31.519 1.00 84.44 75 ILE A C 1
ATOM 580 O O . ILE A 1 75 ? 29.473 10.323 -31.319 1.00 84.44 75 ILE A O 1
ATOM 584 N N . LYS A 1 76 ? 27.835 9.542 -32.664 1.00 75.88 76 LYS A N 1
ATOM 585 C CA . LYS A 1 76 ? 28.708 9.179 -33.795 1.00 75.88 76 LYS A CA 1
ATOM 586 C C . LYS A 1 76 ? 29.381 10.398 -34.421 1.00 75.88 76 LYS A C 1
ATOM 588 O O . LYS A 1 76 ? 30.582 10.366 -34.669 1.00 75.88 76 LYS A O 1
ATOM 593 N N . VAL A 1 77 ? 28.631 11.486 -34.604 1.00 73.25 77 VAL A N 1
ATOM 594 C CA . VAL A 1 77 ? 29.159 12.761 -35.119 1.00 73.25 77 VAL A CA 1
ATOM 595 C C . VAL A 1 77 ? 30.222 13.349 -34.189 1.00 73.25 77 VAL A C 1
ATOM 597 O O . VAL A 1 77 ? 31.155 13.982 -34.657 1.00 73.25 77 VAL A O 1
ATOM 600 N N . ARG A 1 78 ? 30.119 13.125 -32.875 1.00 58.31 78 ARG A N 1
ATOM 601 C CA . ARG A 1 78 ? 31.090 13.632 -31.892 1.00 58.31 78 ARG A CA 1
ATOM 602 C C . ARG A 1 78 ? 32.359 12.776 -31.769 1.00 58.31 78 ARG A C 1
ATOM 604 O O . ARG A 1 78 ? 33.322 13.223 -31.155 1.00 58.31 78 ARG A O 1
ATOM 611 N N . THR A 1 79 ? 32.340 11.543 -32.274 1.00 54.91 79 THR A N 1
ATOM 612 C CA . THR A 1 79 ? 33.480 10.607 -32.216 1.00 54.91 79 THR A CA 1
ATOM 613 C C . THR A 1 79 ? 34.248 10.480 -33.534 1.00 54.91 79 THR A C 1
ATOM 615 O O . THR A 1 79 ? 35.207 9.712 -33.585 1.00 54.91 79 THR A O 1
ATOM 618 N N . THR A 1 80 ? 33.859 11.238 -34.563 1.00 51.69 80 THR A N 1
ATOM 619 C CA . THR A 1 80 ? 34.602 11.408 -35.825 1.00 51.69 80 THR A CA 1
ATOM 620 C C . THR A 1 80 ? 35.235 12.792 -35.846 1.00 51.69 80 THR A C 1
ATOM 622 O O . THR A 1 80 ? 36.388 12.899 -36.312 1.00 51.69 80 THR A O 1
#

InterPro domains:
  IPR006600 HTH CenpB-type DNA-binding domain [PF03221] (2-50)
  IPR006600 HTH CenpB-type DNA-binding domain [PS51253] (1-51)
  IPR009057 Homedomain-like superfamily [SSF46689] (2-47)

Nearest PDB structures (foldseek):
  8kd7-assembly1_D  TM=2.271E-01  e=8.160E+00  Saccharomyces cerevisiae

Secondary structure (DSSP, 8-state):
--TTSS------HHHHHHHHHHHHHHHT------HHHHHHHHHHHT-------GGGGTS-HHHHHHHHHHHHHHHHHH--

Sequence (80 aa):
MRQCRGQNIPMGGSLLKEKVKAFSKEIGIEFSASEGWLTNFKKRNGIGLQKMCVESSSVDINVCSKWQNSLLDLIKVRTT

pLDDT: mean 74.24, std 15.42, range [47.25, 92.75]

Foldseek 3Di:
DPPCPPPLDLCDLVNVQVVVVVVCVVVVHDDHCDPVNSVVVCVVVVNDPPVPPVVVVVDDVVVVVVVVVVVVVVVVVVVD

Organism: Trichonephila clavipes (NCBI:txid2585209)